Protein AF-A0A523KM55-F1 (afdb_monomer)

pLDDT: mean 84.39, std 15.79, range [34.53, 97.19]

Solvent-accessible surface area (backbone atoms only — not comparable to full-atom values): 8334 Å² total; per-residue (Å²): 142,85,90,71,89,89,76,72,56,34,77,49,46,50,59,69,85,48,77,80,35,64,73,57,47,54,53,45,72,69,37,88,74,28,34,33,33,46,25,44,82,68,13,42,30,19,26,54,92,77,47,40,44,73,35,72,39,53,71,82,64,48,69,87,43,84,76,68,65,72,71,42,79,58,19,33,46,98,90,31,44,34,28,30,30,66,44,55,87,50,92,53,55,38,66,78,53,70,34,62,91,52,30,46,71,42,59,54,84,80,34,44,85,66,24,51,61,42,51,35,29,43,48,54,51,42,32,54,49,50,55,47,44,69,76,45,69,70,44,90,89,67,56,130

Sequence (144 aa):
MADGPAFSGSPLDRVSHKRTDPAW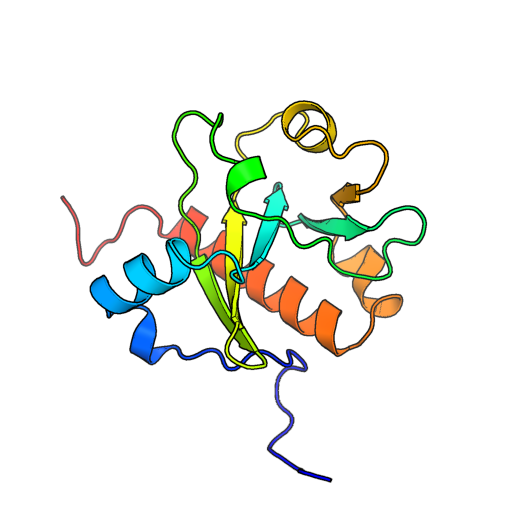LERQLADEKTRFLPVWRLEPMVKLPAAQALAWAKWVLFEDLDPPPEPVLLGVADGVAHFAVDVSALEKPEVELGVSDVACFAELRAIASSMPPGDAGIAAHARSLVDWQQRNRHCPACGG

Radius of gyration: 15.11 Å; Cα contacts (8 Å, |Δi|>4): 225; chains: 1; bounding box: 36×42×36 Å

Secondary structure (DSSP, 8-state):
------SS---SB--GGGTT-HHHHHHHHT-TT-EEEEEETTEEEEETTT--SB--B-GGGSTT-SSPP--EEEEEETTEEEEEEE-TT-SSHHHHTT-TTTEEE--HHHHTTTS-HHHHHHHHHHHHHHHHHHHHSS-SSS--

Mean predicted aligned error: 7.07 Å

Nearest PDB structures (foldseek):
  6scx-assembly1_B  TM=7.797E-01  e=4.690E-07  Homo sapiens
  6scx-assembly2_C-2  TM=7.676E-01  e=3.459E-07  Homo sapiens
  6o3p-assembly1_B  TM=7.729E-01  e=9.743E-07  Mus musculus
  6scx-assembly1_A  TM=7.675E-01  e=7.636E-07  Homo sapiens
  6o3p-assembly1_A  TM=7.351E-01  e=1.170E-06  Mus musculus

Foldseek 3Di:
DDDDDDDQQAQFPQPVVCQPVVVVVVVLLPDQLAWEWEAAPLFTKAWPDQSQAGDTDGLVLQPPDVPGWDWAWLHDDPNYTYTYTYPNVDPASCVSSVPVVTIDTDDLVVRLVSYDSNRNSSSVSSSVVVVVCVVCVQPPVPHD

Structure (mmCIF, N/CA/C/O backbone):
data_AF-A0A523KM55-F1
#
_entry.id   AF-A0A523KM55-F1
#
loop_
_atom_site.group_PDB
_atom_site.id
_atom_site.type_symbol
_atom_site.label_atom_id
_atom_site.label_alt_id
_atom_site.label_comp_id
_atom_site.label_asym_id
_atom_site.label_entity_id
_atom_site.label_seq_id
_atom_site.pdbx_PDB_ins_code
_atom_site.Cartn_x
_atom_site.Cartn_y
_atom_site.Cartn_z
_atom_site.occupancy
_atom_site.B_iso_or_equiv
_atom_site.auth_seq_id
_atom_site.auth_comp_id
_atom_site.auth_asym_id
_atom_site.auth_atom_id
_atom_site.pdbx_PDB_model_num
ATOM 1 N N . MET A 1 1 ? -10.928 -26.078 6.380 1.00 39.22 1 MET A N 1
ATOM 2 C CA . MET A 1 1 ? -9.868 -25.995 7.404 1.00 39.22 1 MET A CA 1
ATOM 3 C C . MET A 1 1 ? -8.585 -26.423 6.722 1.00 39.22 1 MET A C 1
ATOM 5 O O . MET A 1 1 ? -8.450 -27.603 6.434 1.00 39.22 1 MET A O 1
ATOM 9 N N . ALA A 1 2 ? -7.741 -25.472 6.329 1.00 37.81 2 ALA A N 1
ATOM 10 C CA . ALA A 1 2 ? -6.431 -25.755 5.754 1.00 37.81 2 ALA A CA 1
ATOM 11 C C . ALA A 1 2 ? -5.391 -25.180 6.716 1.00 37.81 2 ALA A C 1
ATOM 13 O O . ALA A 1 2 ? -5.314 -23.968 6.897 1.00 37.81 2 ALA A O 1
ATOM 14 N N . ASP A 1 3 ? -4.700 -26.096 7.384 1.00 60.12 3 ASP A N 1
ATOM 15 C CA . ASP A 1 3 ? -3.586 -25.876 8.296 1.00 60.12 3 ASP A CA 1
ATOM 16 C C . ASP A 1 3 ? -2.300 -25.951 7.454 1.00 60.12 3 ASP A C 1
ATOM 18 O O . ASP A 1 3 ? -2.054 -26.951 6.776 1.00 60.12 3 ASP A O 1
ATOM 22 N N . GLY A 1 4 ? -1.540 -24.858 7.409 1.00 34.53 4 GLY A N 1
ATOM 23 C CA . GLY A 1 4 ? -0.278 -24.718 6.678 1.00 34.53 4 GLY A CA 1
ATOM 24 C C . GLY A 1 4 ? 0.668 -23.822 7.485 1.00 34.53 4 GLY A C 1
ATOM 25 O O . GLY A 1 4 ? 0.191 -22.951 8.213 1.00 34.53 4 GLY A O 1
ATOM 26 N N . PRO A 1 5 ? 1.991 -24.054 7.433 1.00 41.09 5 PRO A N 1
ATOM 27 C CA . PRO A 1 5 ? 2.921 -23.701 8.501 1.00 41.09 5 PRO A CA 1
ATOM 28 C C . PRO A 1 5 ? 2.921 -22.206 8.837 1.00 41.09 5 PRO A C 1
ATOM 30 O O . PRO A 1 5 ? 3.259 -21.348 8.023 1.00 41.09 5 PRO A O 1
ATOM 33 N N . ALA A 1 6 ? 2.576 -21.927 10.092 1.00 44.22 6 ALA A N 1
ATOM 34 C CA . ALA A 1 6 ? 2.591 -20.621 10.721 1.00 44.22 6 ALA A CA 1
ATOM 35 C C . ALA A 1 6 ? 4.029 -20.128 10.938 1.00 44.22 6 ALA A C 1
ATOM 37 O O . ALA A 1 6 ? 4.658 -20.473 11.932 1.00 44.22 6 ALA A O 1
ATOM 38 N N . PHE A 1 7 ? 4.544 -19.283 10.045 1.00 36.34 7 PHE A N 1
ATOM 39 C CA . PHE A 1 7 ? 5.687 -18.418 10.350 1.00 36.34 7 PHE A CA 1
ATOM 40 C C . PHE A 1 7 ? 5.560 -17.096 9.580 1.00 36.34 7 PHE A C 1
ATOM 42 O O . PHE A 1 7 ? 5.879 -17.021 8.399 1.00 36.34 7 PHE A O 1
ATOM 49 N N . SER A 1 8 ? 5.139 -16.043 10.295 1.00 40.56 8 SER A N 1
ATOM 50 C CA . SER A 1 8 ? 4.856 -14.668 9.833 1.00 40.56 8 SER A CA 1
ATOM 51 C C . SER A 1 8 ? 3.444 -14.505 9.266 1.00 40.56 8 SER A C 1
ATOM 53 O O . SER A 1 8 ? 3.208 -14.773 8.098 1.00 40.56 8 SER A O 1
ATOM 55 N N . GLY A 1 9 ? 2.513 -14.063 10.120 1.00 54.28 9 GLY A N 1
ATOM 56 C CA . GLY A 1 9 ? 1.059 -14.011 9.911 1.00 54.28 9 GLY A CA 1
ATOM 57 C C . GLY A 1 9 ? 0.520 -13.120 8.786 1.00 54.28 9 GLY A C 1
ATOM 58 O O . GLY A 1 9 ? -0.582 -12.622 8.928 1.00 54.28 9 GLY A O 1
ATOM 59 N N . SER A 1 10 ? 1.247 -12.916 7.689 1.00 62.59 10 SER A N 1
ATOM 60 C CA . SER A 1 10 ? 0.711 -12.310 6.469 1.00 62.59 10 SER A CA 1
ATOM 61 C C . SER A 1 10 ? -0.029 -13.374 5.639 1.00 62.59 10 SER A C 1
ATOM 63 O O . SER A 1 10 ? 0.568 -14.410 5.348 1.00 62.59 10 SER A O 1
ATOM 65 N N . PRO A 1 11 ? -1.286 -13.145 5.215 1.00 76.00 11 PRO A N 1
ATOM 66 C CA . PRO A 1 11 ? -2.042 -14.061 4.357 1.00 76.00 11 PRO A CA 1
ATOM 67 C C . PRO A 1 11 ? -1.571 -14.063 2.891 1.00 76.00 11 PRO A C 1
ATOM 69 O O . PRO A 1 11 ? -2.116 -14.807 2.081 1.00 76.00 11 PRO A O 1
ATOM 72 N N . LEU A 1 12 ? -0.598 -13.222 2.522 1.00 79.19 12 LEU A N 1
ATOM 73 C CA . LEU A 1 12 ? -0.116 -13.120 1.146 1.00 79.19 12 LEU A CA 1
ATOM 74 C C . LEU A 1 12 ? 0.854 -14.262 0.810 1.00 79.19 12 LEU A C 1
ATOM 76 O O . LEU A 1 12 ? 1.874 -14.436 1.485 1.00 79.19 12 LE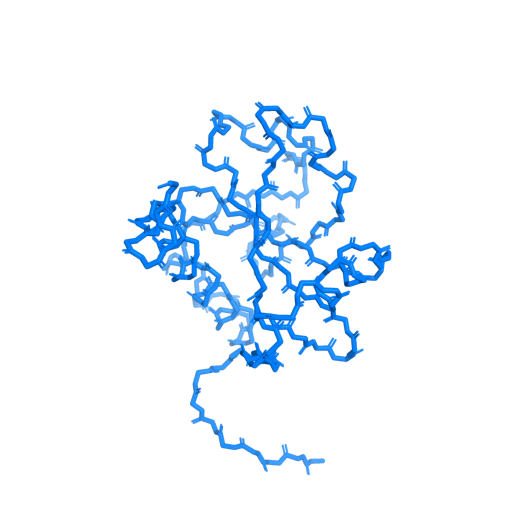U A O 1
ATOM 80 N N . ASP A 1 13 ? 0.607 -14.963 -0.298 1.00 82.69 13 ASP A N 1
ATOM 81 C CA . ASP A 1 13 ? 1.634 -15.782 -0.939 1.00 82.69 13 ASP A CA 1
ATOM 82 C C . ASP A 1 13 ? 2.692 -14.843 -1.520 1.00 82.69 13 ASP A C 1
ATOM 84 O O . ASP A 1 13 ? 2.435 -14.082 -2.451 1.00 82.69 13 ASP A O 1
ATOM 88 N N . ARG A 1 14 ? 3.901 -14.881 -0.958 1.00 78.75 14 ARG A N 1
ATOM 89 C CA . ARG A 1 14 ? 4.992 -13.968 -1.324 1.00 78.75 14 ARG A CA 1
ATOM 90 C C . ARG A 1 14 ? 5.407 -14.090 -2.788 1.00 78.75 14 ARG A C 1
ATOM 92 O O . ARG A 1 14 ? 6.041 -13.161 -3.286 1.00 78.75 14 ARG A O 1
ATOM 99 N N . VAL A 1 15 ? 5.113 -15.227 -3.442 1.00 81.06 15 VAL A N 1
ATOM 100 C CA . VAL A 1 15 ? 5.444 -15.529 -4.847 1.00 81.06 15 VAL A CA 1
ATOM 101 C C . VAL A 1 15 ? 6.835 -15.019 -5.253 1.00 81.06 15 VAL A C 1
ATOM 103 O O . VAL A 1 15 ? 7.027 -14.481 -6.339 1.00 81.06 15 VAL A O 1
ATOM 106 N N . SER A 1 16 ? 7.838 -15.177 -4.375 1.00 73.38 16 SER A N 1
ATOM 107 C CA . SER A 1 16 ? 9.144 -14.509 -4.513 1.00 73.38 16 SER A CA 1
ATOM 108 C C . SER A 1 16 ? 9.848 -14.812 -5.841 1.00 73.38 16 SER A C 1
ATOM 110 O O . SER A 1 16 ? 10.577 -13.970 -6.354 1.00 73.38 16 SER A O 1
ATOM 112 N N . HIS A 1 17 ? 9.588 -15.986 -6.425 1.00 78.62 17 HIS A N 1
ATOM 113 C CA . HIS A 1 17 ? 10.104 -16.414 -7.728 1.00 78.62 17 HIS A CA 1
ATOM 114 C C . HIS A 1 17 ? 9.551 -15.605 -8.919 1.00 78.62 17 HIS A C 1
ATOM 116 O O . HIS A 1 17 ? 10.144 -15.623 -9.991 1.00 78.62 17 HIS A O 1
ATOM 122 N N . LYS A 1 18 ? 8.427 -14.894 -8.752 1.00 80.00 18 LYS A N 1
ATOM 123 C CA . LYS A 1 18 ? 7.829 -14.015 -9.771 1.00 80.00 18 LYS A CA 1
ATOM 124 C C . LYS A 1 18 ? 8.394 -12.599 -9.769 1.00 80.00 18 LYS A C 1
ATOM 126 O O . LYS A 1 18 ? 8.178 -11.868 -10.727 1.00 80.00 18 LYS A O 1
ATOM 131 N N . ARG A 1 19 ? 9.159 -12.211 -8.742 1.00 79.69 19 ARG A N 1
ATOM 132 C CA . ARG A 1 19 ? 9.774 -10.872 -8.659 1.00 79.69 19 ARG A CA 1
ATOM 133 C C . ARG A 1 19 ? 10.821 -10.614 -9.745 1.00 79.69 19 ARG A C 1
ATOM 135 O O . ARG A 1 19 ? 11.125 -9.464 -10.019 1.00 79.69 19 ARG A O 1
ATOM 142 N N . THR A 1 20 ? 11.368 -11.666 -10.349 1.00 80.62 20 THR A N 1
ATOM 143 C CA . THR A 1 20 ? 12.338 -11.581 -11.451 1.00 80.62 20 THR A CA 1
ATOM 144 C C . THR A 1 20 ? 11.701 -11.810 -12.824 1.00 80.62 20 THR A C 1
ATOM 146 O O . THR A 1 20 ? 12.422 -11.914 -13.810 1.00 80.62 20 THR A O 1
ATOM 149 N N . ASP A 1 21 ? 10.372 -11.942 -12.899 1.00 87.62 21 ASP A N 1
ATOM 150 C CA . ASP A 1 21 ? 9.611 -12.136 -14.138 1.00 87.62 21 ASP A CA 1
ATOM 151 C C . ASP A 1 21 ? 8.956 -10.796 -14.532 1.00 87.62 21 ASP A C 1
ATOM 153 O O . ASP A 1 21 ? 7.844 -10.503 -14.078 1.00 87.62 21 ASP A O 1
ATOM 157 N N . PRO A 1 22 ? 9.637 -9.948 -15.331 1.00 85.81 22 PRO A N 1
ATOM 158 C CA . PRO A 1 22 ? 9.148 -8.608 -15.656 1.00 85.81 22 PRO A CA 1
ATOM 159 C C . PRO A 1 22 ? 7.802 -8.654 -16.381 1.00 85.81 22 PRO A C 1
ATOM 161 O O . PRO A 1 22 ? 6.894 -7.913 -16.022 1.00 85.81 22 PRO A O 1
ATOM 164 N N . ALA A 1 23 ? 7.615 -9.606 -17.298 1.00 90.19 23 ALA A N 1
ATOM 165 C CA . ALA A 1 23 ? 6.366 -9.749 -18.035 1.00 90.1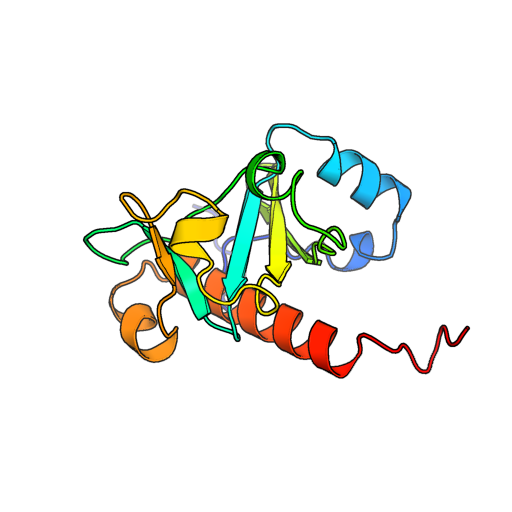9 23 ALA A CA 1
ATOM 166 C C . ALA A 1 23 ? 5.189 -10.117 -17.117 1.00 90.19 23 ALA A C 1
ATOM 168 O O . ALA A 1 23 ? 4.048 -9.729 -17.369 1.00 90.19 23 ALA A O 1
ATOM 169 N N . TRP A 1 24 ? 5.426 -10.902 -16.061 1.00 91.38 24 TRP A N 1
ATOM 170 C CA . TRP A 1 24 ? 4.400 -11.169 -15.054 1.00 91.38 24 TRP A CA 1
ATOM 171 C C . TRP A 1 24 ? 4.092 -9.932 -14.214 1.00 91.38 24 TRP A C 1
ATOM 173 O O . TRP A 1 24 ? 2.918 -9.638 -14.009 1.00 91.38 24 TRP A O 1
ATOM 183 N N . LEU A 1 25 ? 5.111 -9.185 -13.786 1.00 89.31 25 LEU A N 1
ATOM 184 C CA . LEU A 1 25 ? 4.918 -7.949 -13.026 1.00 89.31 25 LEU A CA 1
ATOM 185 C C . LEU A 1 25 ? 4.126 -6.911 -13.825 1.00 89.31 25 LEU A C 1
ATOM 187 O O . LEU A 1 25 ? 3.150 -6.383 -13.304 1.00 89.31 25 LEU A O 1
ATOM 191 N N . GLU A 1 26 ? 4.474 -6.685 -15.092 1.00 89.69 26 GLU A N 1
ATOM 192 C CA . GLU A 1 26 ? 3.754 -5.771 -15.988 1.00 89.69 26 GLU A CA 1
ATOM 193 C C . GLU A 1 26 ? 2.279 -6.164 -16.134 1.00 89.69 26 GLU A C 1
ATOM 195 O O . GLU A 1 26 ? 1.395 -5.315 -16.024 1.00 89.69 26 GLU A O 1
ATOM 200 N N . ARG A 1 27 ? 1.988 -7.464 -16.298 1.00 92.31 27 ARG A N 1
ATOM 201 C CA . ARG A 1 27 ? 0.602 -7.960 -16.346 1.00 92.31 27 ARG A CA 1
ATOM 202 C C . ARG A 1 27 ? -0.155 -7.697 -15.050 1.00 92.31 27 ARG A C 1
ATOM 204 O O . ARG A 1 27 ? -1.310 -7.295 -15.109 1.00 92.31 27 ARG A O 1
ATOM 211 N N . GLN A 1 28 ? 0.473 -7.920 -13.896 1.00 93.38 28 GLN A N 1
ATOM 212 C CA . GLN A 1 28 ? -0.181 -7.660 -12.615 1.00 93.38 28 GLN A CA 1
ATOM 213 C C . GLN A 1 28 ? -0.372 -6.161 -12.367 1.00 93.38 28 GLN A C 1
ATOM 215 O O . GLN A 1 28 ? -1.412 -5.771 -11.850 1.00 93.38 28 GLN A O 1
ATOM 220 N N . LEU A 1 29 ? 0.581 -5.311 -12.747 1.00 90.94 29 LEU A N 1
ATOM 221 C CA . LEU A 1 29 ? 0.449 -3.857 -12.617 1.00 90.94 29 LEU A CA 1
ATOM 222 C C . LEU A 1 29 ? -0.680 -3.296 -13.494 1.00 90.94 29 LEU A C 1
ATOM 224 O O . LEU A 1 29 ? -1.339 -2.343 -13.089 1.00 90.94 29 LEU A O 1
ATOM 228 N N . ALA A 1 30 ? -0.942 -3.916 -14.648 1.00 91.00 30 ALA A N 1
ATOM 229 C CA . ALA A 1 30 ? -2.052 -3.562 -15.531 1.00 91.00 30 ALA A CA 1
ATOM 230 C C . ALA A 1 30 ? -3.423 -4.122 -15.087 1.00 91.00 30 ALA A C 1
ATOM 232 O O . ALA A 1 30 ? -4.448 -3.734 -15.649 1.00 91.00 30 ALA A O 1
ATOM 233 N N . ASP A 1 31 ? -3.474 -5.033 -14.109 1.00 94.00 31 ASP A N 1
ATOM 234 C CA . ASP A 1 31 ? -4.727 -5.625 -13.626 1.00 94.00 31 ASP A CA 1
ATOM 235 C C . ASP A 1 31 ? -5.474 -4.656 -12.689 1.00 94.00 31 ASP A C 1
ATOM 237 O O . ASP A 1 31 ? -4.968 -4.243 -11.645 1.00 94.00 31 ASP A O 1
ATOM 241 N N . GLU A 1 32 ? -6.729 -4.332 -13.015 1.00 92.69 32 GLU A N 1
ATOM 242 C CA . GLU A 1 32 ? -7.605 -3.457 -12.218 1.00 92.69 32 GLU A CA 1
ATOM 243 C C . GLU A 1 32 ? -7.883 -3.974 -10.791 1.00 92.69 32 GLU A C 1
ATOM 245 O O . GLU A 1 32 ? -8.279 -3.223 -9.880 1.00 92.69 32 GLU A O 1
ATOM 250 N N . LYS A 1 33 ? -7.713 -5.282 -10.578 1.00 94.31 33 LYS A N 1
ATOM 251 C CA . LYS A 1 33 ? -7.895 -5.927 -9.281 1.00 94.31 33 LYS A CA 1
ATOM 252 C C . LYS A 1 33 ? -6.686 -5.746 -8.387 1.00 94.31 33 LYS A C 1
ATOM 254 O O . LYS A 1 33 ? -6.861 -5.856 -7.177 1.00 94.31 33 LYS A O 1
ATOM 259 N N . THR A 1 34 ? -5.520 -5.422 -8.936 1.00 95.56 34 THR A N 1
ATOM 260 C CA . THR A 1 34 ? -4.304 -5.193 -8.158 1.00 95.56 34 THR A CA 1
ATOM 261 C C . THR A 1 34 ? -4.517 -4.107 -7.111 1.00 95.56 34 THR A C 1
ATOM 263 O O . THR A 1 34 ? -5.288 -3.152 -7.284 1.00 95.56 34 THR A O 1
ATOM 266 N N . ARG A 1 35 ? -3.888 -4.311 -5.956 1.00 96.69 35 ARG A N 1
ATOM 267 C CA . ARG A 1 35 ? -3.993 -3.437 -4.792 1.00 96.69 35 ARG A CA 1
ATOM 268 C C . ARG A 1 35 ? -2.619 -2.932 -4.401 1.00 96.69 35 ARG A C 1
ATOM 270 O O . ARG A 1 35 ? -1.642 -3.676 -4.402 1.00 96.69 35 ARG A O 1
ATOM 277 N N . PHE A 1 36 ? -2.572 -1.665 -4.032 1.00 97.12 36 PHE A N 1
ATOM 278 C CA . PHE A 1 36 ? -1.347 -0.968 -3.682 1.00 97.12 36 PHE A CA 1
ATOM 279 C C . PHE A 1 36 ? -1.466 -0.453 -2.254 1.00 97.12 36 PHE A C 1
ATOM 281 O O . PHE A 1 36 ? -2.481 0.136 -1.898 1.00 97.12 36 PHE A O 1
ATOM 288 N N . LEU A 1 37 ? -0.457 -0.685 -1.426 1.00 97.19 37 LEU A N 1
ATOM 289 C CA . LEU A 1 37 ? -0.357 -0.130 -0.085 1.00 97.19 37 LEU A CA 1
ATOM 290 C C . LEU A 1 37 ? 0.645 1.026 -0.114 1.00 97.19 37 LEU A C 1
ATOM 292 O O . LEU A 1 37 ? 1.847 0.763 -0.218 1.00 97.19 37 LEU A O 1
ATOM 296 N N . PRO A 1 38 ? 0.193 2.286 -0.021 1.00 96.88 38 PRO A N 1
ATOM 297 C CA . PRO A 1 38 ? 1.098 3.402 0.191 1.00 96.88 38 PRO A CA 1
ATOM 298 C C . PRO A 1 38 ? 1.845 3.235 1.515 1.00 96.88 38 PRO A C 1
ATOM 300 O O . PRO A 1 38 ? 1.257 2.874 2.540 1.00 96.88 38 PRO A O 1
ATOM 303 N N . VAL A 1 39 ? 3.141 3.516 1.488 1.00 96.62 39 VAL A N 1
ATOM 304 C CA . VAL A 1 39 ? 4.011 3.539 2.661 1.00 96.62 39 VAL A CA 1
ATOM 305 C C . VAL A 1 39 ? 4.755 4.867 2.663 1.00 96.62 39 VAL A C 1
ATOM 307 O O . VAL A 1 39 ? 5.540 5.147 1.759 1.00 96.62 39 VAL A O 1
ATOM 310 N N . TRP A 1 40 ? 4.514 5.686 3.680 1.00 96.31 40 TRP A N 1
ATOM 311 C CA . TRP A 1 40 ? 5.181 6.968 3.873 1.00 96.31 40 TRP A CA 1
ATOM 312 C C . TRP A 1 40 ? 6.182 6.835 5.010 1.00 96.31 40 TRP A C 1
ATOM 314 O O . TRP A 1 40 ? 5.807 6.524 6.132 1.00 96.31 40 TRP A O 1
ATOM 324 N N . ARG A 1 41 ? 7.476 7.015 4.739 1.00 94.38 41 ARG A N 1
ATOM 325 C CA . ARG A 1 41 ? 8.548 6.960 5.751 1.00 94.38 41 ARG A CA 1
ATOM 326 C C . ARG A 1 41 ? 8.487 5.714 6.640 1.00 94.38 41 ARG A C 1
ATOM 328 O O . ARG A 1 41 ? 8.719 5.779 7.843 1.00 94.38 41 ARG A O 1
ATOM 335 N N . LEU A 1 42 ? 8.224 4.560 6.019 1.00 93.44 42 LEU A N 1
ATOM 336 C CA . LEU A 1 42 ? 8.079 3.253 6.681 1.00 93.44 42 LEU A CA 1
ATOM 337 C C . LEU A 1 42 ? 6.815 3.095 7.547 1.00 93.44 42 LEU A C 1
ATOM 339 O O . LEU A 1 42 ? 6.722 2.137 8.328 1.00 93.44 42 LEU A O 1
ATOM 343 N N . GLU A 1 43 ? 5.851 3.997 7.386 1.00 95.31 43 GLU A N 1
ATOM 344 C CA . GLU A 1 43 ? 4.525 3.970 7.995 1.00 95.31 43 GLU A CA 1
ATOM 345 C C . GLU A 1 43 ? 3.495 3.589 6.920 1.00 95.31 43 GLU A C 1
ATOM 347 O O . GLU A 1 43 ? 3.418 4.248 5.882 1.00 95.31 43 GLU A O 1
ATOM 352 N N . PRO A 1 44 ? 2.750 2.486 7.085 1.00 95.31 44 PRO A N 1
ATOM 353 C CA . PRO A 1 44 ? 1.727 2.081 6.127 1.00 95.31 44 PRO A CA 1
ATOM 354 C C . PRO A 1 44 ? 0.487 2.976 6.209 1.00 95.31 44 PRO A C 1
ATOM 356 O O . PRO A 1 44 ? 0.127 3.476 7.278 1.00 95.31 44 PRO A O 1
ATOM 359 N N . MET A 1 45 ? -0.220 3.098 5.087 1.00 96.50 45 MET A N 1
ATOM 360 C CA . MET A 1 45 ? -1.531 3.738 5.057 1.00 96.50 45 MET A CA 1
ATOM 361 C C . MET A 1 45 ? -2.600 2.845 5.703 1.00 96.50 45 MET A C 1
ATOM 363 O O . MET A 1 45 ? -2.735 1.658 5.383 1.00 96.50 45 MET A O 1
ATOM 367 N N . VAL A 1 46 ? -3.403 3.427 6.588 1.00 95.06 46 VAL A N 1
ATOM 368 C CA . VAL A 1 46 ? -4.467 2.756 7.342 1.00 95.06 46 VAL A CA 1
ATOM 369 C C . VAL A 1 46 ? -5.782 3.510 7.243 1.00 95.06 46 VAL A C 1
ATOM 371 O O . VAL A 1 46 ? -5.819 4.717 7.015 1.00 95.06 46 VAL A O 1
ATOM 374 N N . LYS A 1 47 ? -6.889 2.784 7.403 1.00 93.50 47 LYS A N 1
ATOM 375 C CA . LYS A 1 47 ? -8.233 3.363 7.316 1.00 93.50 47 LYS A CA 1
ATOM 376 C C . LYS A 1 47 ? -8.574 4.157 8.573 1.00 93.50 47 LYS A C 1
ATOM 378 O O . LYS A 1 47 ? -8.460 3.642 9.689 1.00 93.50 47 LYS A O 1
ATOM 383 N N . LEU A 1 48 ? -9.083 5.369 8.388 1.00 89.69 48 LEU A N 1
ATOM 384 C CA . LEU A 1 48 ? -9.708 6.143 9.456 1.00 89.69 48 LEU A CA 1
ATOM 385 C C . LEU A 1 48 ? -11.130 5.629 9.758 1.00 89.69 48 LEU A C 1
ATOM 387 O O . LEU A 1 48 ? -11.746 4.966 8.920 1.00 89.69 48 LEU A O 1
ATOM 391 N N . PRO A 1 49 ? -11.669 5.917 10.958 1.00 80.62 49 PRO A N 1
ATOM 392 C CA . PRO A 1 49 ? -11.004 6.577 12.090 1.00 80.62 49 PRO A CA 1
ATOM 393 C C . PRO A 1 49 ? -10.219 5.611 12.992 1.00 80.62 49 PRO A C 1
ATOM 395 O O . PRO A 1 49 ? -9.444 6.053 13.831 1.00 80.62 49 PRO A O 1
ATOM 398 N N . ALA A 1 50 ? -10.432 4.299 12.860 1.00 75.69 50 ALA A N 1
ATOM 399 C CA . ALA A 1 50 ? -9.963 3.329 13.848 1.00 75.69 50 ALA A CA 1
ATOM 400 C C . ALA A 1 50 ? -8.508 2.865 13.650 1.00 75.69 50 ALA A C 1
ATOM 402 O O . ALA A 1 50 ? -7.950 2.278 14.572 1.00 75.69 50 ALA A O 1
ATOM 403 N N . ALA A 1 51 ? -7.901 3.075 12.473 1.00 79.12 51 ALA A N 1
ATOM 404 C CA . ALA A 1 51 ? -6.566 2.567 12.126 1.00 79.12 51 ALA A CA 1
ATOM 405 C C . ALA A 1 51 ? -6.401 1.044 12.350 1.00 79.12 51 ALA A C 1
ATOM 407 O O . ALA A 1 51 ? -5.306 0.545 12.582 1.00 79.12 51 ALA A O 1
ATOM 408 N N . GLN A 1 52 ? -7.506 0.294 12.277 1.00 82.38 52 GLN A N 1
ATOM 409 C CA . GLN A 1 52 ? -7.547 -1.152 12.536 1.00 82.38 52 GLN A CA 1
ATOM 410 C C . GLN A 1 52 ? -7.347 -1.999 11.275 1.00 82.38 52 GLN A C 1
ATOM 412 O O . GLN A 1 52 ? -7.357 -3.221 11.355 1.00 82.38 52 GLN A O 1
ATOM 417 N N . ALA A 1 53 ? -7.205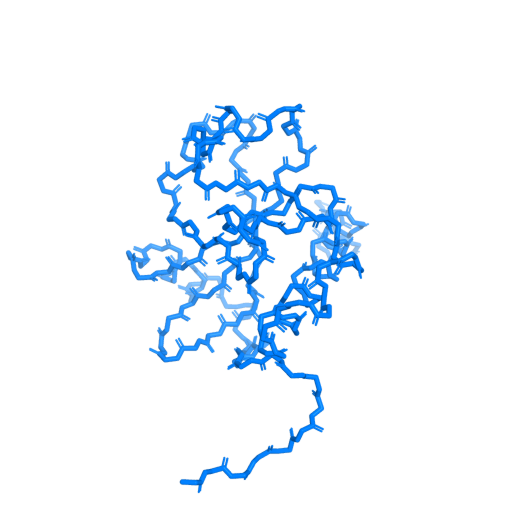 -1.381 10.105 1.00 88.88 53 ALA A N 1
ATOM 418 C CA . ALA A 1 53 ? -7.045 -2.092 8.845 1.00 88.88 53 ALA A CA 1
ATOM 419 C C . ALA A 1 53 ? -6.192 -1.288 7.870 1.00 88.88 53 ALA A C 1
ATOM 421 O O . ALA A 1 53 ? -6.230 -0.051 7.869 1.00 88.88 53 ALA A O 1
ATOM 422 N N . LEU A 1 54 ? -5.481 -2.000 7.000 1.00 93.00 54 LEU A N 1
ATOM 423 C CA . LEU A 1 54 ? -4.735 -1.387 5.907 1.00 93.00 54 LEU A CA 1
ATOM 424 C C . LEU A 1 54 ? -5.673 -0.687 4.917 1.00 93.00 54 LEU A C 1
ATOM 426 O O . LEU A 1 54 ? -6.745 -1.193 4.557 1.00 93.00 54 LEU A O 1
ATOM 430 N N . ALA A 1 55 ? -5.251 0.484 4.450 1.00 94.94 55 ALA A N 1
ATOM 431 C CA . ALA A 1 55 ? -5.925 1.201 3.383 1.00 94.94 55 A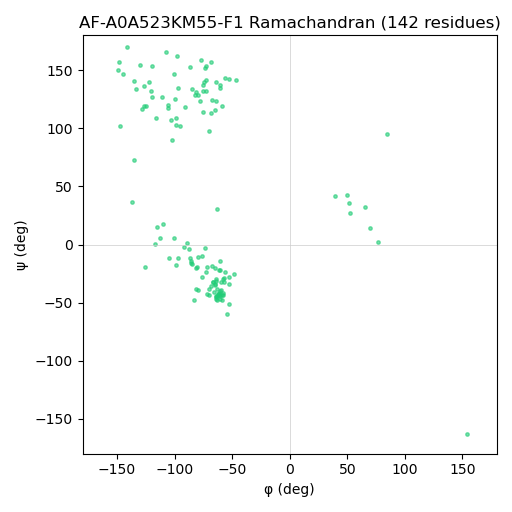LA A CA 1
ATOM 432 C C . ALA A 1 55 ? -5.246 0.870 2.049 1.00 94.94 55 ALA A C 1
ATOM 434 O O . ALA A 1 55 ? -4.179 1.378 1.720 1.00 94.94 55 ALA A O 1
ATOM 435 N N . TRP A 1 56 ? -5.880 -0.017 1.286 1.00 95.31 56 TRP A N 1
ATOM 436 C CA . TRP A 1 56 ? -5.432 -0.387 -0.052 1.00 95.31 56 TRP A CA 1
ATOM 437 C C . TRP A 1 56 ? -5.960 0.595 -1.098 1.00 95.31 56 TRP A C 1
ATOM 439 O O . TRP A 1 56 ? -7.151 0.907 -1.120 1.00 95.31 56 TRP A O 1
ATOM 449 N N . ALA A 1 57 ? -5.081 1.021 -1.994 1.00 95.38 57 ALA A N 1
ATOM 450 C CA . ALA A 1 57 ? -5.341 1.924 -3.101 1.00 95.38 57 ALA A CA 1
ATOM 451 C C . ALA A 1 57 ? -5.340 1.197 -4.456 1.00 95.38 57 ALA A C 1
ATOM 453 O O . ALA A 1 57 ? -4.875 0.059 -4.592 1.00 95.38 57 ALA A O 1
ATOM 454 N N . LYS A 1 58 ? -5.860 1.891 -5.470 1.00 95.50 58 LYS A N 1
ATOM 455 C CA . LYS A 1 58 ? -5.701 1.557 -6.891 1.00 95.50 58 LYS A CA 1
ATOM 456 C C . LYS A 1 58 ? -4.578 2.403 -7.495 1.00 95.50 58 LYS A C 1
ATOM 458 O O . LYS A 1 58 ? -4.246 3.445 -6.940 1.00 95.50 58 LYS A O 1
ATOM 463 N N . TRP A 1 59 ? -4.056 1.985 -8.650 1.00 94.38 59 TRP A N 1
ATOM 464 C CA . TRP A 1 59 ? -2.977 2.704 -9.342 1.00 94.38 59 TRP A CA 1
ATOM 465 C C . TRP A 1 59 ? -3.318 4.166 -9.677 1.00 94.38 59 TRP A C 1
ATOM 467 O O . TRP A 1 59 ? -2.447 5.019 -9.589 1.00 94.38 59 TRP A O 1
ATOM 477 N N . VAL A 1 60 ? -4.599 4.454 -9.944 1.00 93.31 60 VAL A N 1
ATOM 478 C CA . VAL A 1 60 ? -5.164 5.806 -10.158 1.00 93.31 60 VAL A CA 1
ATOM 479 C C . VAL A 1 60 ? -4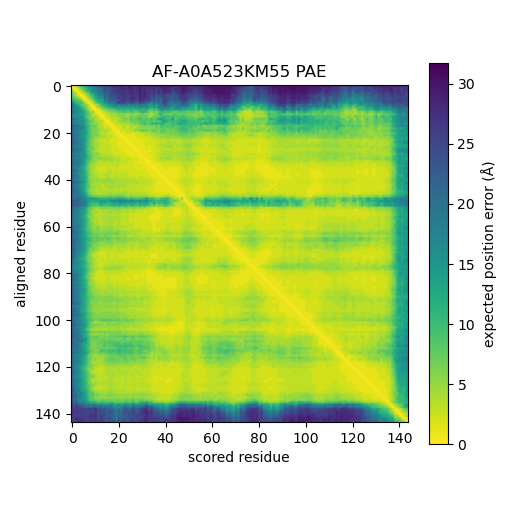.753 6.825 -9.080 1.00 93.31 60 VAL A C 1
ATOM 481 O O . VAL A 1 60 ? -4.714 8.018 -9.320 1.00 93.31 60 VAL A O 1
ATOM 484 N N . LEU A 1 61 ? -4.420 6.365 -7.867 1.00 92.88 61 LEU A N 1
ATOM 485 C CA . LEU A 1 61 ? -4.001 7.246 -6.776 1.00 92.88 61 LEU A CA 1
ATOM 486 C C . LEU A 1 61 ? -2.598 7.842 -6.986 1.00 92.88 61 LEU A C 1
ATOM 488 O O . LEU A 1 61 ? -2.243 8.811 -6.327 1.00 92.88 61 LEU A O 1
ATOM 492 N N . PHE A 1 62 ? -1.783 7.237 -7.852 1.00 93.44 62 PHE A N 1
ATOM 493 C CA . PHE A 1 62 ? -0.376 7.593 -8.039 1.00 93.44 62 PHE A CA 1
ATOM 494 C C . PHE A 1 62 ? -0.063 8.106 -9.446 1.00 93.44 62 PHE A C 1
ATOM 496 O O . PHE A 1 62 ? 1.099 8.382 -9.729 1.00 93.44 62 PHE A O 1
ATOM 503 N N . GLU A 1 63 ? -1.056 8.187 -10.339 1.00 90.62 63 GLU A N 1
ATOM 504 C CA . GLU A 1 63 ? -0.829 8.508 -11.755 1.00 90.62 63 GLU A CA 1
ATOM 505 C C . GLU A 1 63 ? -0.266 9.918 -11.972 1.00 90.62 63 GLU A C 1
ATOM 507 O O . GLU A 1 63 ? 0.511 10.124 -12.901 1.00 90.62 63 GLU A O 1
ATOM 512 N N . ASP A 1 64 ? -0.599 10.845 -11.071 1.00 90.25 64 ASP A N 1
ATOM 513 C CA . ASP A 1 64 ? -0.159 12.241 -11.107 1.00 90.25 64 ASP A CA 1
ATOM 514 C C . ASP A 1 64 ? 1.174 12.486 -10.369 1.00 90.25 64 ASP A C 1
ATOM 516 O O . ASP A 1 64 ? 1.630 13.627 -10.274 1.00 90.25 64 ASP A O 1
ATOM 520 N N . LEU A 1 65 ? 1.807 11.444 -9.814 1.00 89.62 65 LEU A N 1
ATOM 521 C CA . LEU A 1 65 ? 3.075 11.586 -9.095 1.00 89.62 65 LEU A CA 1
ATOM 522 C C . LEU A 1 65 ? 4.265 11.637 -10.063 1.00 89.62 65 LEU A C 1
ATOM 524 O O . LEU A 1 65 ? 4.420 10.766 -10.919 1.00 89.62 65 LEU A O 1
ATOM 528 N N . ASP A 1 66 ? 5.146 12.621 -9.867 1.00 86.88 66 ASP A N 1
ATOM 529 C CA . ASP A 1 66 ? 6.378 12.800 -10.641 1.00 86.88 66 ASP A CA 1
ATOM 530 C C . ASP A 1 66 ? 7.614 12.861 -9.713 1.00 86.88 66 ASP A C 1
ATOM 532 O O . ASP A 1 66 ? 7.690 13.746 -8.853 1.00 86.88 66 ASP A O 1
ATOM 536 N N . PRO A 1 67 ? 8.592 11.940 -9.846 1.00 87.12 67 PRO A N 1
ATOM 537 C CA . PRO A 1 67 ? 8.585 10.781 -10.744 1.00 87.12 67 PRO A CA 1
ATOM 538 C C . PRO A 1 67 ? 7.541 9.728 -10.331 1.00 87.12 67 PRO A C 1
ATOM 540 O O . PRO A 1 67 ? 7.194 9.641 -9.146 1.00 87.12 67 PRO A O 1
ATOM 543 N N . PRO A 1 68 ? 7.086 8.874 -11.269 1.00 87.50 68 PRO A N 1
ATOM 544 C CA . PRO A 1 68 ? 6.165 7.795 -10.944 1.00 87.50 68 PRO A CA 1
ATOM 545 C C . PRO A 1 68 ? 6.816 6.850 -9.925 1.00 87.50 68 PRO A C 1
ATOM 547 O O . PRO A 1 68 ? 7.989 6.481 -10.079 1.00 87.50 68 PRO A O 1
ATOM 550 N N . PRO A 1 69 ? 6.096 6.440 -8.868 1.00 90.38 69 PRO A N 1
ATOM 551 C CA . PRO A 1 69 ? 6.677 5.582 -7.854 1.00 90.38 69 PRO A CA 1
ATOM 552 C C . PRO A 1 69 ? 6.864 4.160 -8.392 1.00 90.38 69 PRO A C 1
ATOM 554 O O . PRO A 1 69 ? 6.127 3.701 -9.260 1.00 90.38 69 PRO A O 1
ATOM 557 N N . GLU A 1 70 ? 7.830 3.433 -7.835 1.00 89.56 70 GLU A N 1
ATOM 558 C CA . GLU A 1 70 ? 8.136 2.052 -8.222 1.00 89.56 70 GLU A CA 1
ATOM 559 C C . GLU A 1 70 ? 7.497 1.063 -7.234 1.00 89.56 70 GLU A C 1
ATOM 561 O O . GLU A 1 70 ? 7.976 0.950 -6.098 1.00 89.56 70 GLU A O 1
ATOM 566 N N . PRO A 1 71 ? 6.443 0.322 -7.622 1.00 92.62 71 PRO A N 1
ATOM 567 C CA . PRO A 1 71 ? 5.772 -0.603 -6.718 1.00 92.62 71 PRO A CA 1
ATOM 568 C C . PRO A 1 71 ? 6.615 -1.850 -6.439 1.00 92.62 71 PRO A C 1
ATOM 570 O O . PRO A 1 71 ? 7.202 -2.440 -7.345 1.00 92.62 71 PRO A O 1
ATOM 573 N N . VAL A 1 72 ? 6.591 -2.332 -5.197 1.00 91.31 72 VAL A N 1
ATOM 574 C CA . VAL A 1 72 ? 7.258 -3.576 -4.787 1.00 91.31 72 VAL A CA 1
ATOM 575 C C . VAL A 1 72 ? 6.239 -4.646 -4.454 1.00 91.31 72 VAL A C 1
ATOM 577 O O . VAL A 1 72 ? 5.361 -4.447 -3.618 1.00 91.31 72 VAL A O 1
ATOM 580 N N . LEU A 1 73 ? 6.381 -5.818 -5.071 1.00 92.31 73 LEU A N 1
ATOM 581 C CA . LEU A 1 73 ? 5.473 -6.943 -4.866 1.00 92.31 73 LEU A CA 1
ATOM 582 C C . LEU A 1 73 ? 5.537 -7.474 -3.424 1.00 92.31 73 LEU A C 1
ATOM 584 O O . LEU A 1 73 ? 6.541 -8.061 -3.006 1.00 92.31 73 LEU A O 1
ATOM 588 N N . LEU A 1 74 ? 4.426 -7.351 -2.697 1.00 92.00 74 LEU A N 1
ATOM 589 C CA . LEU A 1 74 ? 4.228 -7.961 -1.379 1.00 92.00 74 LEU A CA 1
ATOM 590 C C . LEU A 1 74 ? 3.855 -9.435 -1.509 1.00 92.00 74 LEU A C 1
ATOM 592 O O . LEU A 1 74 ? 4.328 -10.266 -0.735 1.00 92.00 74 LEU A O 1
ATOM 596 N N . GLY A 1 75 ? 3.025 -9.748 -2.504 1.00 91.06 75 GLY A N 1
ATOM 597 C CA . GLY A 1 75 ? 2.564 -11.098 -2.781 1.00 91.06 75 GLY A CA 1
ATOM 598 C C . GLY A 1 75 ? 1.215 -11.120 -3.488 1.00 91.06 75 GLY A C 1
ATOM 599 O O . GLY A 1 75 ? 0.761 -10.115 -4.032 1.00 91.06 75 GLY A O 1
ATOM 600 N N . VAL A 1 76 ? 0.571 -12.280 -3.469 1.00 90.56 76 VAL A N 1
ATOM 601 C CA . VAL A 1 76 ? -0.741 -12.531 -4.063 1.00 90.56 76 VAL A CA 1
ATOM 602 C C . VAL A 1 76 ? -1.661 -13.130 -3.001 1.00 90.56 76 VAL A C 1
ATOM 604 O O . VAL A 1 76 ? -1.257 -14.021 -2.259 1.00 90.56 76 VAL A O 1
ATOM 607 N N . ALA A 1 77 ? -2.903 -12.662 -2.941 1.00 88.88 77 ALA A N 1
ATOM 608 C CA . ALA A 1 77 ? -3.974 -13.289 -2.167 1.00 88.88 77 ALA A CA 1
ATOM 609 C C . ALA A 1 77 ? -5.225 -13.383 -3.033 1.00 88.88 77 ALA A C 1
ATOM 611 O O . ALA A 1 77 ? -5.557 -12.430 -3.733 1.00 88.88 77 ALA A O 1
ATOM 612 N N . ASP A 1 78 ? -5.876 -14.548 -3.032 1.00 87.31 78 ASP A N 1
ATOM 613 C CA . ASP A 1 78 ? -7.084 -14.821 -3.825 1.00 87.31 78 ASP A CA 1
ATOM 614 C C . ASP A 1 78 ? -6.943 -14.461 -5.321 1.00 87.31 78 ASP A C 1
ATOM 616 O O . ASP A 1 78 ? -7.873 -13.983 -5.969 1.00 87.31 78 ASP A O 1
ATOM 620 N N . GLY A 1 79 ? -5.742 -14.664 -5.878 1.00 86.44 79 GLY A N 1
ATOM 621 C CA . GLY A 1 79 ? -5.412 -14.328 -7.269 1.00 86.44 79 GLY A CA 1
ATOM 622 C C . GLY A 1 79 ? -5.174 -12.836 -7.536 1.00 86.44 79 GLY A C 1
ATOM 623 O O . GLY A 1 79 ? -4.902 -12.464 -8.673 1.00 86.44 79 GLY A O 1
ATOM 624 N N . VAL A 1 80 ? -5.233 -11.987 -6.509 1.00 92.38 80 VAL A N 1
ATOM 625 C CA . VAL A 1 80 ? -4.997 -10.544 -6.595 1.00 92.38 80 VAL A CA 1
ATOM 626 C C . VAL A 1 80 ? -3.586 -10.203 -6.130 1.00 92.38 80 VAL A C 1
ATOM 628 O O . VAL A 1 80 ? -3.189 -10.528 -5.008 1.00 92.38 80 VAL A O 1
ATOM 631 N N . ALA A 1 81 ? -2.829 -9.510 -6.980 1.00 94.19 81 ALA A N 1
ATOM 632 C CA . ALA A 1 81 ? -1.506 -9.022 -6.621 1.00 94.19 81 ALA A CA 1
ATOM 633 C C . ALA A 1 81 ? -1.593 -7.806 -5.689 1.00 94.19 81 ALA A C 1
ATOM 635 O O . ALA A 1 81 ? -2.405 -6.898 -5.880 1.00 94.19 81 ALA A O 1
ATOM 636 N N . HIS A 1 82 ? -0.731 -7.807 -4.679 1.00 95.44 82 HIS A N 1
ATOM 637 C CA . HIS A 1 82 ? -0.598 -6.748 -3.694 1.00 95.44 82 HIS A CA 1
ATOM 638 C C . HIS A 1 82 ? 0.822 -6.191 -3.760 1.00 95.44 82 HIS A C 1
ATOM 640 O O . HIS A 1 82 ? 1.801 -6.935 -3.654 1.00 95.44 82 HIS A O 1
ATOM 646 N N . PHE A 1 83 ? 0.930 -4.879 -3.915 1.00 95.50 83 PHE A N 1
ATOM 647 C CA . PHE A 1 83 ? 2.193 -4.151 -3.970 1.00 95.50 83 PHE A CA 1
ATOM 648 C C . PHE A 1 83 ? 2.263 -3.124 -2.840 1.00 95.50 83 PHE A C 1
ATOM 650 O O . PHE A 1 83 ? 1.233 -2.650 -2.373 1.00 95.50 83 PHE A O 1
ATOM 657 N N . ALA A 1 84 ? 3.468 -2.764 -2.409 1.00 95.88 84 ALA A N 1
ATOM 658 C CA . ALA A 1 84 ? 3.719 -1.559 -1.630 1.00 95.88 84 ALA A CA 1
ATOM 659 C C . ALA A 1 84 ? 4.266 -0.466 -2.542 1.00 95.88 84 ALA A C 1
ATOM 661 O O . ALA A 1 84 ? 4.991 -0.759 -3.490 1.00 95.88 84 ALA A O 1
ATOM 662 N N . VAL A 1 85 ? 3.919 0.781 -2.246 1.00 95.56 85 VAL A N 1
ATOM 663 C CA . VAL A 1 85 ? 4.350 1.957 -3.003 1.00 95.56 85 VAL A CA 1
ATOM 664 C C . VAL A 1 85 ? 4.981 2.932 -2.025 1.00 95.56 85 VAL A C 1
ATOM 666 O O . VAL A 1 85 ? 4.325 3.375 -1.083 1.00 95.56 85 VAL A O 1
ATOM 669 N N . ASP A 1 86 ? 6.258 3.239 -2.230 1.00 95.06 86 ASP A N 1
ATOM 670 C CA . ASP A 1 86 ? 6.948 4.240 -1.428 1.00 95.06 86 ASP A CA 1
ATOM 671 C C . ASP A 1 86 ? 6.504 5.646 -1.842 1.00 95.06 86 ASP A C 1
ATOM 673 O O . ASP A 1 86 ? 6.787 6.095 -2.952 1.00 95.06 86 ASP A O 1
ATOM 677 N N . VAL A 1 87 ? 5.824 6.340 -0.932 1.00 95.25 87 VAL A N 1
ATOM 678 C CA . VAL A 1 87 ? 5.386 7.732 -1.108 1.00 95.25 87 VAL A CA 1
ATOM 679 C C . VAL A 1 87 ? 6.157 8.685 -0.194 1.00 95.25 87 VAL A C 1
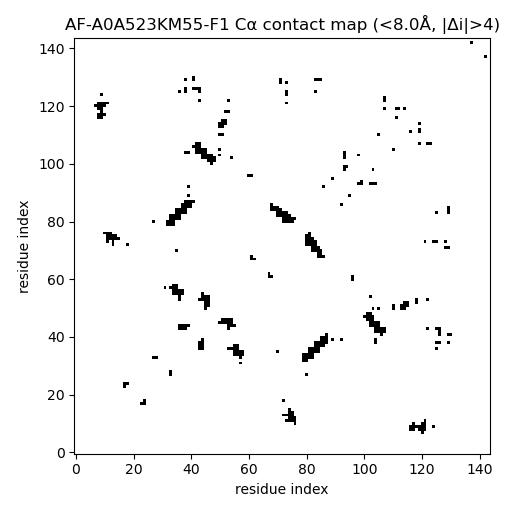ATOM 681 O O . VAL A 1 87 ? 5.734 9.813 0.028 1.00 95.25 87 VAL A O 1
ATOM 684 N N . SER A 1 88 ? 7.311 8.264 0.340 1.00 93.62 88 SER A N 1
ATOM 685 C CA . SER A 1 88 ? 8.135 9.060 1.268 1.00 93.62 88 SER A CA 1
ATOM 686 C C . SER A 1 88 ? 8.651 10.384 0.689 1.00 93.62 88 SER A C 1
ATOM 688 O O . SER A 1 88 ? 9.129 11.220 1.456 1.00 93.62 88 SER A O 1
ATOM 690 N N . ALA A 1 89 ? 8.576 10.566 -0.635 1.00 92.00 89 ALA A N 1
ATOM 691 C CA . ALA A 1 89 ? 8.903 11.818 -1.316 1.00 92.00 89 ALA A CA 1
ATOM 692 C C . ALA A 1 89 ? 7.847 12.919 -1.098 1.00 92.00 89 ALA A C 1
ATOM 694 O O . ALA A 1 89 ? 8.183 14.095 -1.201 1.00 92.00 89 ALA A O 1
ATOM 695 N N . LEU A 1 90 ? 6.605 12.543 -0.772 1.00 93.44 90 LEU A N 1
ATOM 696 C CA . LEU A 1 90 ? 5.513 13.476 -0.497 1.00 93.44 90 LEU A CA 1
ATOM 697 C C . LEU A 1 90 ? 5.696 14.130 0.877 1.00 93.44 90 LEU A C 1
ATOM 699 O O . LEU A 1 90 ? 6.073 13.474 1.859 1.00 93.44 90 LEU A O 1
ATOM 703 N N . GLU A 1 91 ? 5.400 15.425 0.962 1.00 93.44 91 GLU A N 1
ATOM 704 C CA . GLU A 1 91 ? 5.454 16.162 2.225 1.00 93.44 91 GLU A CA 1
ATOM 705 C C . GLU A 1 91 ? 4.189 15.938 3.059 1.00 93.44 91 GLU A C 1
ATOM 707 O O . GLU A 1 91 ? 4.271 15.826 4.285 1.00 93.44 91 GLU A O 1
ATOM 712 N N . LYS A 1 92 ? 3.027 15.871 2.400 1.00 93.81 92 LYS A N 1
ATOM 713 C CA . LYS A 1 92 ? 1.694 15.694 2.989 1.00 93.81 92 LYS A CA 1
ATOM 714 C C . LYS A 1 92 ? 0.906 14.660 2.177 1.00 93.81 92 LYS A C 1
ATOM 716 O O . LYS A 1 92 ? -0.035 15.026 1.464 1.00 93.81 92 LYS A O 1
ATOM 721 N N . PRO A 1 93 ? 1.256 13.368 2.285 1.00 93.94 93 PRO A N 1
ATOM 722 C CA . PRO A 1 93 ? 0.714 12.330 1.414 1.00 93.94 93 PRO A CA 1
ATOM 723 C C . PRO A 1 93 ? -0.813 12.208 1.503 1.00 93.94 93 PRO A C 1
ATOM 725 O O . PRO A 1 93 ? -1.454 11.929 0.500 1.00 93.94 93 PRO A O 1
ATOM 728 N N . GLU A 1 94 ? -1.444 12.464 2.650 1.00 93.94 94 GLU A N 1
ATOM 729 C CA . GLU A 1 94 ? -2.905 12.399 2.765 1.00 93.94 94 GLU A CA 1
ATOM 730 C C . GLU A 1 94 ? -3.625 13.482 1.954 1.00 93.94 94 GLU A C 1
ATOM 732 O O . GLU A 1 94 ? -4.753 13.271 1.499 1.00 93.94 94 GLU A O 1
ATOM 737 N N . VAL A 1 95 ? -3.003 14.655 1.808 1.00 93.88 95 VAL A N 1
ATOM 738 C CA . VAL A 1 95 ? -3.545 15.781 1.036 1.00 93.88 95 VAL A CA 1
ATOM 739 C C . VAL A 1 95 ? -3.230 15.585 -0.438 1.00 93.88 95 VAL A C 1
ATOM 741 O O . VAL A 1 95 ? -4.121 15.697 -1.272 1.00 93.88 95 VAL A O 1
ATOM 744 N N . GLU A 1 96 ? -1.978 15.250 -0.743 1.00 93.81 96 GLU A N 1
ATOM 745 C CA . GLU A 1 96 ? -1.485 15.070 -2.110 1.00 93.81 96 GLU A CA 1
ATOM 746 C C . GLU A 1 96 ? -2.154 13.879 -2.809 1.00 93.81 96 GLU A C 1
ATOM 748 O O . GLU A 1 96 ? -2.462 13.965 -3.991 1.00 93.81 96 GLU A O 1
ATOM 753 N N . LEU A 1 97 ? -2.473 12.809 -2.073 1.00 93.56 97 LEU A N 1
ATOM 754 C CA . LEU A 1 97 ? -3.238 11.668 -2.586 1.00 93.56 97 LEU A CA 1
ATOM 755 C C . LEU A 1 97 ? -4.763 11.855 -2.447 1.00 93.56 97 LEU A C 1
ATOM 757 O O . LEU A 1 97 ? -5.525 10.990 -2.866 1.00 93.56 97 LEU A O 1
ATOM 761 N N . GLY A 1 98 ? -5.243 12.938 -1.824 1.00 94.19 98 GLY A N 1
ATOM 762 C CA . GLY A 1 98 ? -6.680 13.195 -1.664 1.00 94.19 98 GLY A CA 1
ATOM 763 C C . GLY A 1 98 ? -7.420 12.179 -0.780 1.00 94.19 98 GLY A C 1
ATOM 764 O O . GLY A 1 98 ? -8.593 11.892 -1.014 1.00 94.19 98 GLY A O 1
ATOM 765 N N . VAL A 1 99 ? -6.751 11.616 0.232 1.00 94.31 99 VAL A N 1
ATOM 766 C CA . VAL A 1 99 ? -7.297 10.570 1.125 1.00 94.31 99 VAL A CA 1
ATOM 767 C C . VAL A 1 99 ? -7.505 11.028 2.571 1.00 94.31 99 VAL A C 1
ATOM 769 O O . VAL A 1 99 ? -7.888 10.216 3.411 1.00 94.31 99 VAL A O 1
ATOM 772 N N . SER A 1 100 ? -7.294 12.315 2.862 1.00 92.88 100 SER A N 1
ATOM 773 C CA . SER A 1 100 ? -7.305 12.888 4.223 1.00 92.88 100 SER A CA 1
ATOM 774 C C . SER A 1 100 ? -8.561 12.581 5.050 1.00 92.88 100 SER A C 1
ATOM 776 O O . SER A 1 100 ? -8.481 12.503 6.272 1.00 92.88 100 SER A O 1
ATOM 778 N N . ASP A 1 101 ? -9.712 12.376 4.405 1.00 93.25 101 ASP A N 1
ATOM 779 C CA . ASP A 1 101 ? -10.978 12.091 5.094 1.00 93.25 101 ASP A CA 1
ATOM 780 C C . ASP A 1 101 ? -11.190 10.599 5.411 1.00 93.25 101 ASP A C 1
ATOM 782 O O . ASP A 1 101 ? -12.060 10.243 6.208 1.00 93.25 101 ASP A O 1
ATOM 786 N N . VAL A 1 102 ? -10.428 9.704 4.774 1.00 93.69 102 VAL A N 1
ATOM 787 C CA . VAL A 1 102 ? -10.683 8.251 4.789 1.00 93.69 102 VAL A CA 1
ATOM 788 C C . VAL A 1 102 ? -9.485 7.418 5.236 1.00 93.69 102 VAL A C 1
ATOM 790 O O . VAL A 1 102 ? -9.660 6.266 5.646 1.00 93.69 102 VAL A O 1
ATOM 793 N N . ALA A 1 103 ? -8.275 7.970 5.180 1.00 95.06 103 ALA A N 1
ATOM 794 C CA . ALA A 1 103 ? -7.051 7.270 5.526 1.00 95.06 103 ALA A CA 1
ATOM 795 C C . ALA A 1 103 ? -5.992 8.210 6.110 1.00 95.06 103 ALA A C 1
ATOM 797 O O . ALA A 1 103 ? -5.993 9.414 5.870 1.00 95.06 103 ALA A O 1
ATOM 798 N N . CYS A 1 104 ? -5.070 7.626 6.864 1.00 94.81 104 CYS A N 1
ATOM 799 C CA . CYS A 1 104 ? -3.874 8.292 7.363 1.00 94.81 104 CYS A CA 1
ATOM 800 C C . CYS A 1 104 ? -2.680 7.336 7.315 1.00 94.81 104 CYS A C 1
ATOM 802 O O . CYS A 1 104 ? -2.847 6.133 7.092 1.00 94.81 104 CYS A O 1
ATOM 804 N N . PHE A 1 105 ? -1.480 7.859 7.540 1.00 94.94 105 PHE A N 1
ATOM 805 C CA . PHE A 1 105 ? -0.286 7.047 7.759 1.00 94.94 105 PHE A CA 1
ATOM 806 C C . PHE A 1 105 ? -0.044 6.901 9.258 1.00 94.94 105 PHE A C 1
ATOM 808 O O . PHE A 1 105 ? -0.191 7.857 10.020 1.00 94.94 105 PHE A O 1
ATOM 815 N N . ALA A 1 106 ? 0.251 5.679 9.696 1.00 92.94 106 ALA A N 1
ATOM 816 C CA . ALA A 1 106 ? 0.369 5.385 11.115 1.00 92.94 106 ALA A CA 1
ATOM 817 C C . ALA A 1 106 ? 1.597 4.535 11.424 1.00 92.94 106 ALA A C 1
ATOM 819 O O . ALA A 1 106 ? 1.931 3.584 10.713 1.00 92.94 106 ALA A O 1
ATOM 820 N N . GLU A 1 107 ? 2.246 4.860 12.540 1.00 91.62 107 GLU A N 1
ATOM 821 C CA . GLU A 1 107 ? 3.416 4.133 13.004 1.00 91.62 107 GLU A CA 1
ATOM 822 C C . GLU A 1 107 ? 3.038 2.685 13.345 1.00 91.62 107 GLU A C 1
ATOM 824 O O . GLU A 1 107 ? 2.154 2.414 14.162 1.00 91.62 107 GLU A O 1
ATOM 829 N N . LEU A 1 108 ? 3.724 1.742 12.696 1.00 86.81 108 LEU A N 1
ATOM 830 C CA . LEU A 1 108 ? 3.371 0.328 12.728 1.00 86.81 108 LEU A CA 1
ATOM 831 C C . LEU A 1 108 ? 3.345 -0.249 14.148 1.00 8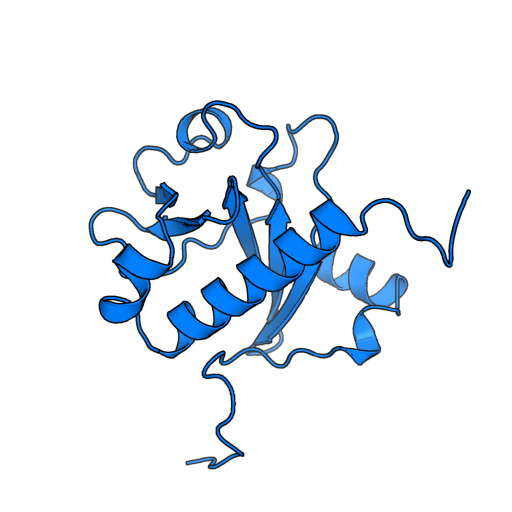6.81 108 LEU A C 1
ATOM 833 O O . LEU A 1 108 ? 2.448 -1.026 14.468 1.00 86.81 108 LEU A O 1
ATOM 837 N N . ARG A 1 109 ? 4.308 0.092 15.012 1.00 86.12 109 ARG A N 1
ATOM 838 C CA . ARG A 1 109 ? 4.356 -0.439 16.383 1.00 86.12 109 ARG A CA 1
ATOM 839 C C . ARG A 1 109 ? 3.183 0.068 17.225 1.00 86.12 109 ARG A C 1
ATOM 841 O O . ARG A 1 109 ? 2.713 -0.687 18.074 1.00 86.12 109 ARG A O 1
ATOM 848 N N . ALA A 1 110 ? 2.692 1.280 16.982 1.00 87.12 110 ALA A N 1
ATOM 849 C CA . ALA A 1 110 ? 1.519 1.825 17.663 1.00 87.12 110 ALA A CA 1
ATOM 850 C C . ALA A 1 110 ? 0.210 1.113 17.276 1.00 87.12 110 ALA A C 1
ATOM 852 O O . ALA A 1 110 ? -0.653 0.926 18.132 1.00 87.12 110 ALA A O 1
ATOM 853 N N . ILE A 1 111 ? 0.069 0.690 16.015 1.00 86.06 111 ILE A N 1
ATOM 854 C CA . ILE A 1 111 ? -1.172 0.086 15.492 1.00 86.06 111 ILE A CA 1
ATOM 855 C C . ILE A 1 111 ? -1.153 -1.447 15.436 1.00 86.06 111 ILE A C 1
ATOM 857 O O . ILE A 1 111 ? -2.202 -2.076 15.351 1.00 86.06 111 ILE A O 1
ATOM 861 N N . ALA A 1 112 ? 0.016 -2.091 15.500 1.00 84.69 112 ALA A N 1
ATOM 862 C CA . ALA A 1 112 ? 0.132 -3.536 15.280 1.00 84.69 112 ALA A CA 1
ATOM 863 C C . ALA A 1 112 ? -0.721 -4.381 16.244 1.00 84.69 112 ALA A C 1
ATOM 865 O O . ALA A 1 112 ? -1.146 -5.473 15.877 1.00 84.69 112 ALA A O 1
ATOM 866 N N . SER A 1 113 ? -0.971 -3.897 17.465 1.00 84.88 113 SER A N 1
ATOM 867 C CA . SER A 1 113 ? -1.789 -4.591 18.468 1.00 84.88 113 SER A CA 1
ATOM 868 C C . SER A 1 113 ? -3.298 -4.416 18.271 1.00 84.88 113 SER A C 1
ATOM 870 O O . SER A 1 113 ? -4.065 -5.219 18.800 1.00 84.88 113 SER A O 1
ATOM 872 N N . SER A 1 114 ? -3.732 -3.387 17.538 1.00 84.44 114 SER A N 1
ATOM 873 C CA . SER A 1 114 ? -5.144 -3.111 17.248 1.00 84.44 114 SER A CA 1
ATOM 874 C C . SER A 1 114 ? -5.593 -3.644 15.885 1.00 84.44 114 SER A C 1
ATOM 876 O O . SER A 1 114 ? -6.794 -3.688 15.616 1.00 84.44 114 SER A O 1
ATOM 878 N N . MET A 1 115 ? -4.654 -4.070 15.038 1.00 84.69 115 MET A N 1
ATOM 879 C CA . MET A 1 115 ? -4.933 -4.666 13.733 1.00 84.69 115 MET A CA 1
ATOM 880 C C . MET A 1 115 ? -5.180 -6.181 13.818 1.00 84.69 115 MET A C 1
ATOM 882 O O . MET A 1 115 ? -4.614 -6.866 14.676 1.00 84.69 115 MET A O 1
ATOM 886 N N . PRO A 1 116 ? -5.953 -6.752 12.877 1.00 85.50 116 PRO A N 1
ATOM 887 C CA . PRO A 1 116 ? -5.963 -8.186 12.644 1.00 85.50 116 PRO A CA 1
ATOM 888 C C . PRO A 1 116 ? -4.534 -8.716 12.425 1.00 85.50 116 PRO A C 1
ATOM 890 O O . PRO A 1 116 ? -3.749 -8.066 11.728 1.00 85.50 116 PRO A O 1
ATOM 893 N N . PRO A 1 117 ? -4.193 -9.919 12.930 1.00 80.56 117 PRO A N 1
ATOM 894 C CA . PRO A 1 117 ? -2.856 -10.498 12.762 1.00 80.56 117 PRO A CA 1
ATOM 895 C C . PRO A 1 117 ? -2.390 -10.557 11.299 1.00 80.56 117 PRO A C 1
ATOM 897 O O . PRO A 1 117 ? -1.207 -10.354 11.026 1.00 80.56 117 PRO A O 1
ATOM 900 N N . GLY A 1 118 ? -3.342 -10.775 10.381 1.00 83.94 118 GLY A N 1
ATOM 901 C CA . GLY A 1 118 ? -3.154 -10.734 8.931 1.00 83.94 118 GLY A CA 1
ATOM 902 C C . GLY A 1 118 ? -2.536 -9.427 8.446 1.00 83.94 118 GLY A C 1
ATOM 903 O O . GLY A 1 118 ? -1.447 -9.403 7.871 1.00 83.94 118 GLY A O 1
ATOM 904 N N . ASP A 1 119 ? -3.230 -8.328 8.728 1.00 85.94 119 ASP A N 1
ATOM 905 C CA . ASP A 1 119 ? -2.850 -6.986 8.302 1.00 85.94 119 ASP A CA 1
ATOM 906 C C . ASP A 1 119 ? -1.550 -6.522 8.962 1.00 85.94 119 ASP A C 1
ATOM 908 O O . ASP A 1 119 ? -0.689 -5.965 8.282 1.00 85.94 119 ASP A O 1
ATOM 912 N N . ALA A 1 120 ? -1.356 -6.808 10.255 1.00 86.56 120 ALA A N 1
ATOM 913 C CA . ALA A 1 120 ? -0.108 -6.494 10.951 1.00 86.56 120 ALA A CA 1
ATOM 914 C C . ALA A 1 120 ? 1.096 -7.207 10.303 1.00 86.56 120 ALA A C 1
ATOM 916 O O . ALA A 1 120 ? 2.168 -6.617 10.138 1.00 86.56 120 ALA A O 1
ATOM 917 N N . GLY A 1 121 ? 0.911 -8.463 9.878 1.00 87.19 121 GLY A N 1
ATOM 918 C CA . GLY A 1 121 ? 1.914 -9.225 9.139 1.00 87.19 121 GLY A CA 1
ATOM 919 C C . GLY A 1 121 ? 2.237 -8.618 7.771 1.00 87.19 121 GLY A C 1
ATOM 920 O O . GLY A 1 121 ? 3.413 -8.504 7.416 1.00 87.19 121 GLY A O 1
ATOM 921 N N . ILE A 1 122 ? 1.218 -8.196 7.015 1.00 90.38 122 ILE A N 1
ATOM 922 C CA . ILE A 1 122 ? 1.396 -7.520 5.718 1.00 90.38 122 ILE A CA 1
ATOM 923 C C . ILE A 1 122 ? 2.133 -6.196 5.900 1.00 90.38 122 ILE A C 1
ATOM 925 O O . ILE A 1 122 ? 3.095 -5.927 5.186 1.00 90.38 122 ILE A O 1
ATOM 929 N N . ALA A 1 123 ? 1.711 -5.390 6.870 1.00 90.00 123 ALA A N 1
ATOM 930 C CA . ALA A 1 123 ? 2.277 -4.082 7.152 1.00 90.00 123 ALA A CA 1
ATOM 931 C C . ALA A 1 123 ? 3.765 -4.168 7.530 1.00 90.00 123 ALA A C 1
ATOM 933 O O . ALA A 1 123 ? 4.593 -3.427 6.997 1.00 90.00 123 ALA A O 1
ATOM 934 N N . ALA A 1 124 ? 4.126 -5.132 8.384 1.00 89.69 124 ALA A N 1
ATOM 935 C CA . ALA A 1 124 ? 5.518 -5.415 8.721 1.00 89.69 124 ALA A CA 1
ATOM 936 C C . ALA A 1 124 ? 6.332 -5.843 7.493 1.00 89.69 124 ALA A C 1
ATOM 938 O O . ALA A 1 124 ? 7.449 -5.365 7.294 1.00 89.69 124 ALA A O 1
ATOM 939 N N . HIS A 1 125 ? 5.767 -6.705 6.643 1.00 89.75 125 HIS A N 1
ATOM 940 C CA . HIS A 1 125 ? 6.426 -7.150 5.418 1.00 89.75 125 HIS A CA 1
ATOM 941 C C . HIS A 1 125 ? 6.649 -5.994 4.434 1.00 89.75 125 HIS A C 1
ATOM 943 O O . HIS A 1 125 ? 7.754 -5.832 3.917 1.00 89.75 125 HIS A O 1
ATOM 949 N N . ALA A 1 126 ? 5.622 -5.174 4.208 1.00 91.75 126 ALA A N 1
ATOM 950 C CA . ALA A 1 126 ? 5.680 -4.007 3.339 1.00 91.75 126 ALA A CA 1
ATOM 951 C C . ALA A 1 126 ? 6.748 -3.020 3.804 1.00 91.75 126 ALA A C 1
ATOM 953 O O . ALA A 1 126 ? 7.609 -2.637 3.015 1.00 91.75 126 ALA A O 1
ATOM 954 N N . ARG A 1 127 ? 6.763 -2.704 5.104 1.00 92.19 127 ARG A N 1
ATOM 955 C CA . ARG A 1 127 ? 7.803 -1.880 5.721 1.00 92.19 127 ARG A CA 1
ATOM 956 C C . ARG A 1 127 ? 9.201 -2.414 5.421 1.00 92.19 127 ARG A C 1
ATOM 958 O O . ARG A 1 127 ? 10.055 -1.650 4.991 1.00 92.19 127 ARG A O 1
ATOM 965 N N . SER A 1 128 ? 9.446 -3.703 5.659 1.00 89.81 128 SER A N 1
ATOM 966 C CA . SER A 1 128 ? 10.765 -4.305 5.433 1.00 89.81 128 SER A CA 1
ATOM 967 C C . SER A 1 128 ? 11.193 -4.266 3.966 1.00 89.81 128 SER A C 1
ATOM 969 O O . SER A 1 128 ? 12.370 -4.048 3.688 1.00 89.81 128 SER A O 1
ATOM 971 N N . LEU A 1 129 ? 10.268 -4.472 3.025 1.00 88.94 129 LEU A N 1
ATOM 972 C CA . LEU A 1 129 ? 10.583 -4.421 1.598 1.00 88.94 129 LEU A CA 1
ATOM 973 C C . LEU A 1 129 ? 10.842 -3.002 1.100 1.00 88.94 129 LEU A C 1
ATOM 975 O O . LEU A 1 129 ? 11.796 -2.810 0.355 1.00 88.94 129 LEU A O 1
ATOM 979 N N . VAL A 1 130 ? 10.034 -2.027 1.522 1.00 90.75 130 VAL A N 1
ATOM 980 C CA . VAL A 1 130 ? 10.240 -0.612 1.179 1.00 90.75 130 VAL A CA 1
ATOM 981 C C . VAL A 1 130 ? 11.559 -0.118 1.765 1.00 90.75 130 VAL A C 1
ATOM 983 O O . VAL A 1 130 ? 12.358 0.482 1.057 1.00 90.75 130 VAL A O 1
ATOM 986 N N . ASP A 1 131 ? 11.851 -0.452 3.022 1.00 90.62 131 ASP A N 1
ATOM 987 C CA . ASP A 1 131 ? 13.131 -0.137 3.660 1.00 90.62 131 ASP A CA 1
ATOM 988 C C . ASP A 1 131 ? 14.321 -0.752 2.902 1.00 90.62 131 ASP A C 1
ATOM 990 O O . ASP A 1 131 ? 15.327 -0.085 2.653 1.00 90.62 131 ASP A O 1
ATOM 994 N N . TRP A 1 132 ? 14.199 -2.011 2.468 1.00 87.31 132 TRP A N 1
ATOM 995 C CA . TRP A 1 132 ? 15.216 -2.642 1.632 1.00 87.31 132 TRP A CA 1
ATOM 996 C C . TRP A 1 132 ? 15.347 -1.952 0.268 1.00 87.31 132 TRP A C 1
ATOM 998 O O . TRP A 1 132 ? 16.472 -1.666 -0.138 1.00 87.31 132 TRP A O 1
ATOM 1008 N N . GLN A 1 133 ? 14.241 -1.636 -0.412 1.00 85.56 133 GLN A N 1
ATOM 1009 C CA . GLN A 1 133 ? 14.244 -0.939 -1.702 1.00 85.56 133 GLN A CA 1
ATOM 1010 C C . GLN A 1 133 ? 14.869 0.453 -1.581 1.00 85.56 133 GLN A C 1
ATOM 1012 O O . GLN A 1 133 ? 15.688 0.805 -2.416 1.00 85.56 133 GLN A O 1
ATOM 1017 N N . GLN A 1 134 ? 14.577 1.224 -0.532 1.00 84.69 134 GLN A N 1
ATOM 1018 C CA . GLN A 1 134 ? 15.193 2.537 -0.309 1.00 84.69 134 GLN A CA 1
ATOM 1019 C C . GLN A 1 134 ? 16.714 2.433 -0.133 1.00 84.69 134 GLN A C 1
ATOM 1021 O O . GLN A 1 134 ? 17.462 3.224 -0.706 1.00 84.69 134 GLN A O 1
ATOM 1026 N N . ARG A 1 135 ? 17.190 1.430 0.617 1.00 83.56 135 ARG A N 1
ATOM 1027 C CA . ARG A 1 135 ? 18.628 1.212 0.863 1.00 83.56 135 ARG A CA 1
ATOM 1028 C C . ARG A 1 135 ? 19.368 0.595 -0.323 1.00 83.56 135 ARG A C 1
ATOM 1030 O O . ARG A 1 135 ? 20.568 0.808 -0.457 1.00 83.56 135 ARG A O 1
ATOM 1037 N N . ASN A 1 136 ? 18.673 -0.178 -1.155 1.00 77.56 136 ASN A N 1
ATOM 1038 C CA . ASN A 1 136 ? 19.244 -0.941 -2.272 1.00 77.56 136 ASN A CA 1
ATOM 1039 C C . ASN A 1 136 ? 18.740 -0.449 -3.637 1.00 77.56 136 ASN A C 1
ATOM 1041 O O . ASN A 1 136 ? 18.928 -1.135 -4.639 1.00 77.56 136 ASN A O 1
ATOM 1045 N N . ARG A 1 137 ? 18.136 0.750 -3.689 1.00 63.28 137 ARG A N 1
ATOM 1046 C CA . ARG A 1 137 ? 17.627 1.399 -4.913 1.00 63.28 137 ARG A CA 1
ATOM 1047 C C . ARG A 1 137 ? 18.718 1.560 -5.972 1.00 63.28 137 ARG A C 1
ATOM 1049 O O . ARG A 1 137 ? 18.431 1.608 -7.159 1.00 63.28 137 ARG A O 1
ATOM 1056 N N . HIS A 1 138 ? 19.973 1.574 -5.524 1.00 53.38 138 HIS A N 1
ATOM 1057 C CA . HIS A 1 138 ? 21.153 1.380 -6.353 1.00 53.38 138 HIS A CA 1
ATOM 1058 C C . HIS A 1 138 ? 21.606 -0.077 -6.226 1.00 53.38 138 HIS A C 1
ATOM 1060 O O . HIS A 1 138 ? 22.200 -0.476 -5.226 1.00 53.38 138 HIS A O 1
ATOM 1066 N N . CYS A 1 139 ? 21.305 -0.889 -7.232 1.00 45.53 139 CYS A N 1
ATOM 1067 C CA . CYS A 1 139 ? 21.737 -2.278 -7.292 1.00 45.53 139 CYS A CA 1
ATOM 1068 C C . CYS A 1 139 ? 23.271 -2.371 -7.471 1.00 45.53 139 CYS A C 1
ATOM 1070 O O . CYS A 1 139 ? 23.775 -1.866 -8.471 1.00 45.53 139 CYS A O 1
ATOM 1072 N N . PRO A 1 140 ? 24.036 -3.066 -6.601 1.00 44.34 140 PRO A N 1
ATOM 1073 C CA . PRO A 1 140 ? 25.446 -3.386 -6.866 1.00 44.34 140 PRO A CA 1
ATOM 1074 C C . PRO A 1 140 ? 25.642 -4.542 -7.873 1.00 44.34 140 PRO A C 1
ATOM 1076 O O . PRO A 1 140 ? 26.763 -4.780 -8.308 1.00 44.34 140 PRO A O 1
ATOM 1079 N N . ALA A 1 141 ? 24.578 -5.267 -8.246 1.00 40.41 141 ALA A N 1
ATOM 1080 C CA . ALA A 1 141 ? 24.618 -6.403 -9.186 1.00 40.41 141 ALA A CA 1
ATOM 1081 C C . ALA A 1 141 ? 24.064 -6.081 -10.588 1.00 40.41 141 ALA A C 1
ATOM 1083 O O . ALA A 1 141 ? 24.230 -6.852 -11.527 1.00 40.41 141 ALA A O 1
ATOM 1084 N N . CYS A 1 142 ? 23.405 -4.940 -10.717 1.00 4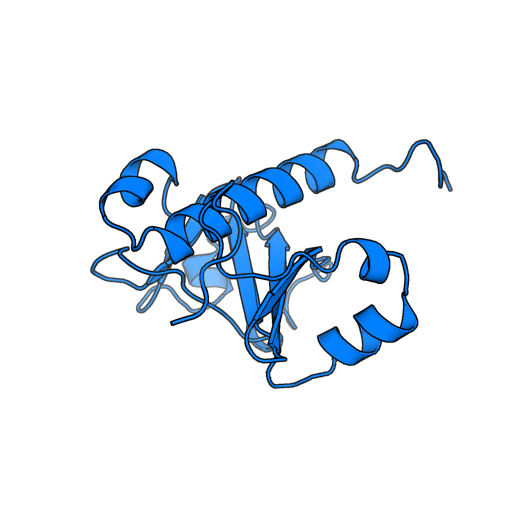4.75 142 CYS A N 1
ATOM 1085 C CA . CYS A 1 142 ? 22.802 -4.427 -11.934 1.00 44.75 142 CYS A CA 1
ATOM 1086 C C . CYS A 1 142 ? 23.093 -2.931 -12.053 1.00 44.75 142 CYS A C 1
ATOM 1088 O O . CYS A 1 142 ? 22.243 -2.158 -12.485 1.00 44.75 142 CYS A O 1
ATOM 1090 N N . GLY A 1 143 ? 24.303 -2.549 -11.613 1.00 38.47 143 GLY A N 1
ATOM 1091 C CA . GLY A 1 143 ? 24.849 -1.217 -11.824 1.00 38.47 143 GLY A CA 1
ATOM 1092 C C . GLY A 1 143 ? 24.642 -0.799 -13.274 1.00 38.47 143 GLY A C 1
ATOM 1093 O O . GLY A 1 143 ? 24.706 -1.642 -14.172 1.00 38.47 143 GLY A O 1
ATOM 1094 N N . GLY A 1 144 ? 24.321 0.479 -13.462 1.00 40.78 144 GLY A N 1
ATOM 1095 C CA . GLY A 1 144 ? 24.279 1.079 -14.792 1.00 40.78 144 GLY A CA 1
ATOM 1096 C C . GLY A 1 144 ? 25.571 0.885 -15.577 1.00 40.78 144 GLY A C 1
ATOM 1097 O O . GLY A 1 144 ? 26.607 0.518 -14.973 1.00 40.78 144 GLY A O 1
#